Protein 3M9Z (pdb70)

Radius of gyration: 16.67 Å; Cα contacts (8 Å, |Δi|>4): 215; chains: 1; bounding box: 54×28×33 Å

B-factor: mean 30.01, std 10.91, range [10.6, 60.28]

Sequence (124 aa):
LECPQDWLSSHRDKCFHVSQVSNTWEEGLLVDCDDGKGATLMLIQDQEELRFLLDSIKEKYNSFWIGLRYTLPDMNWKWINGSTLNSDVLKITGDTENDSCAAISGDKVTFESCNSDNRWICQKELY

Secondary structure (DSSP, 8-state):
--PPTTPEEETTEEEEE-SS-B-HHHHHHHHHHTT-EE-----HHHHHHHHHHHT-SSS-EEEEEEEE------B-TTSPBPPHHHHTTSS-TT-EEEEEEETTEEEEEETTS-BEEEEEEE--

Organism: Mus musculus (NCBI:txid10090)

Nearest PDB structures (foldseek):
  3m9z-assembly1_A-2  TM=1.008E+00  e=6.778E-25  Mus musculus
  3t3a-assembly1_A  TM=9.970E-01  e=4.752E-23  Mus musculus
  5j2s-assembly1_B  TM=7.618E-01  e=7.402E-15  Rattus norvegicus
  7odu-assembly1_C  TM=7.580E-01  e=1.773E-14  Rattus norvegicus
  5mgs-assembly1_A  TM=7.410E-01  e=2.421E-11  Homo sapiens

InterPro domains:
  IPR001304 C-type lectin-like [PF00059] (112-212)
  IPR001304 C-type lectin-like [PS50041] (101-211)
  IPR001304 C-type lectin-like [SM00034] (94-211)
  IPR016186 C-type lectin-like/link domain superfamily [G3DSA:3.10.100.10] (89-227)
  IPR016187 C-type lectin fold [SSF56436] (45-215)
  IPR033992 Natural killer cell receptor-like, C-type lectin-like domain [cd03593] (94-212)
  IPR051527 Killer cell lectin-like receptor subfamily B [PTHR46784] (1-216)

Structure (mmCIF, N/CA/C/O backbone):
data_3M9Z
#
_entry.id   3M9Z
#
_cell.length_a   59.912
_cell.length_b   59.912
_cell.length_c   159.303
_cell.angle_alpha   90.00
_cell.angle_beta   90.00
_cell.angle_gamma   90.00
#
_symmetry.space_group_name_H-M   'I 41 2 2'
#
loop_
_entity.id
_entity.type
_entity.pdbx_description
1 polymer 'Killer cell lectin-like receptor subfamily B member 1A'
2 non-polymer 'PHOSPHATE ION'
3 water water
#
loop_
_atom_site.group_PDB
_atom_site.id
_atom_site.type_symbol
_atom_site.label_atom_id
_atom_site.label_alt_id
_atom_site.label_comp_id
_atom_site.label_asym_id
_atom_site.label_entity_id
_atom_site.label_seq_id
_atom_site.pdbx_PDB_ins_code
_atom_site.Cartn_x
_atom_site.Cartn_y
_atom_site.Cartn_z
_atom_site.occupancy
_atom_site.B_iso_or_equiv
_atom_site.auth_seq_id
_atom_site.auth_comp_id
_atom_site.auth_asym_id
_atom_site.auth_atom_id
_atom_site.pdbx_PDB_model_num
ATOM 1 N N . LEU A 1 4 ? 5.516 16.905 4.911 0.50 41.53 92 LEU A N 1
ATOM 2 C CA . LEU A 1 4 ? 4.284 17.044 5.750 0.50 41.59 92 LEU A CA 1
ATOM 3 C C . LEU A 1 4 ? 3.265 17.933 5.057 0.50 41.20 92 LEU A C 1
ATOM 4 O O . LEU A 1 4 ? 3.343 19.160 5.167 0.50 41.40 92 LEU A O 1
ATOM 9 N N . GLU A 1 5 ? 2.313 17.317 4.354 0.50 40.63 93 GLU A N 1
ATOM 10 C CA . GLU A 1 5 ? 1.219 18.054 3.719 0.50 40.09 93 GLU A CA 1
ATOM 11 C C . GLU A 1 5 ? -0.101 17.706 4.395 0.50 38.91 93 GLU A C 1
ATOM 12 O O . GLU A 1 5 ? -0.175 16.741 5.170 0.50 37.94 93 GLU A O 1
ATOM 18 N N . CYS A 1 6 ? -1.135 18.502 4.100 1.00 38.04 94 CYS A N 1
ATOM 19 C CA . CYS A 1 6 ? -2.490 18.190 4.552 1.00 36.69 94 CYS A CA 1
ATOM 20 C C . CYS A 1 6 ? -2.906 16.947 3.817 1.00 36.68 94 CYS A C 1
ATOM 21 O O . CYS A 1 6 ? -2.430 16.700 2.696 1.00 37.33 94 CYS A O 1
ATOM 24 N N . PRO A 1 7 ? -3.809 16.164 4.406 1.00 36.35 95 PRO A N 1
ATOM 25 C CA . PRO A 1 7 ? -4.323 15.016 3.678 1.00 36.14 95 PRO A CA 1
ATOM 26 C C . PRO A 1 7 ? -4.924 15.407 2.316 1.00 36.21 95 PRO A C 1
ATOM 27 O O . PRO A 1 7 ? -5.274 16.566 2.075 1.00 34.35 95 PRO A O 1
ATOM 31 N N . GLN A 1 8 ? -4.977 14.430 1.423 1.00 37.15 96 GLN A N 1
ATOM 32 C CA . GLN A 1 8 ? -5.513 14.601 0.104 1.00 37.37 96 GLN A CA 1
ATOM 33 C C . GLN A 1 8 ? -6.921 15.186 0.173 1.00 36.83 96 GLN A C 1
ATOM 34 O O . GLN A 1 8 ? -7.766 14.643 0.883 1.00 36.24 96 GLN A O 1
ATOM 40 N N . ASP A 1 9 ? -7.147 16.272 -0.569 1.00 35.76 97 ASP A N 1
ATOM 41 C CA . ASP A 1 9 ? -8.467 16.951 -0.666 1.00 36.19 97 ASP A CA 1
ATOM 42 C C . ASP A 1 9 ? -8.749 17.904 0.515 1.00 33.84 97 ASP A C 1
ATOM 43 O O . ASP A 1 9 ? -9.814 18.518 0.578 1.00 35.06 97 ASP A O 1
ATOM 48 N N . TRP A 1 10 ? -7.814 18.065 1.438 1.00 30.45 98 TRP A N 1
ATOM 49 C CA . TRP A 1 10 ? -8.014 19.036 2.494 1.00 29.23 98 TRP A CA 1
ATOM 50 C C . TRP A 1 10 ? -7.430 20.330 2.021 1.00 30.29 98 TRP A C 1
ATOM 51 O O . TRP A 1 10 ? -6.458 20.345 1.258 1.00 30.85 98 TRP A O 1
ATOM 62 N N . LEU A 1 11 ? -8.064 21.399 2.419 1.00 30.04 99 LEU A N 1
ATOM 63 C CA . LEU A 1 11 ? -7.602 22.743 2.166 1.00 31.47 99 LEU A CA 1
ATOM 64 C C . LEU A 1 11 ? -6.574 23.174 3.221 1.00 31.10 99 LEU A C 1
ATOM 65 O O . LEU A 1 11 ? -6.764 23.036 4.423 1.00 29.55 99 LEU A O 1
ATOM 70 N N . SER A 1 12 ? -5.437 23.687 2.755 1.00 32.34 100 SER A N 1
ATOM 71 C CA A SER A 1 12 ? -4.353 24.081 3.634 0.50 32.63 100 SER A CA 1
ATOM 72 C CA B SER A 1 12 ? -4.350 24.089 3.648 0.50 32.55 100 SER A CA 1
ATOM 73 C C . SER A 1 12 ? -4.431 25.574 3.919 1.00 32.69 100 SER A C 1
ATOM 74 O O . SER A 1 12 ? -4.676 26.374 3.003 1.00 33.69 100 SER A O 1
ATOM 79 N N . HIS A 1 13 ? -4.238 25.955 5.169 1.00 33.80 101 HIS A N 1
ATOM 80 C CA . HIS A 1 13 ? -4.194 27.369 5.495 1.00 34.19 101 HIS A CA 1
ATOM 81 C C . HIS A 1 13 ? -3.527 27.665 6.823 1.00 35.21 101 HIS A C 1
ATOM 82 O O . HIS A 1 13 ? -3.944 27.206 7.903 1.00 34.09 101 HIS A O 1
ATOM 89 N N . ARG A 1 14 ? -2.483 28.492 6.748 1.00 36.01 102 ARG A N 1
ATOM 90 C CA . ARG A 1 14 ? -1.672 28.778 7.909 1.00 35.98 102 ARG A CA 1
ATOM 91 C C . ARG A 1 14 ? -1.299 27.442 8.548 1.00 35.44 102 ARG A C 1
ATOM 92 O O . ARG A 1 14 ? -0.777 26.560 7.861 1.00 36.41 102 ARG A O 1
ATOM 100 N N . ASP A 1 15 ? -1.606 27.241 9.821 1.00 35.52 103 ASP A N 1
ATOM 101 C CA . ASP A 1 15 ? -1.201 26.013 10.505 1.00 35.75 103 ASP A CA 1
ATOM 102 C C . ASP A 1 15 ? -2.240 24.846 10.446 1.00 34.60 103 ASP A C 1
ATOM 103 O O . ASP A 1 15 ? -2.024 23.765 11.010 1.00 34.41 103 ASP A O 1
ATOM 108 N N . LYS A 1 16 ? -3.296 25.044 9.682 1.00 32.61 104 LYS A N 1
ATOM 109 C CA . LYS A 1 16 ? -4.426 24.117 9.671 1.00 30.58 104 LYS A CA 1
ATOM 110 C C . LYS A 1 16 ? -4.765 23.509 8.305 1.00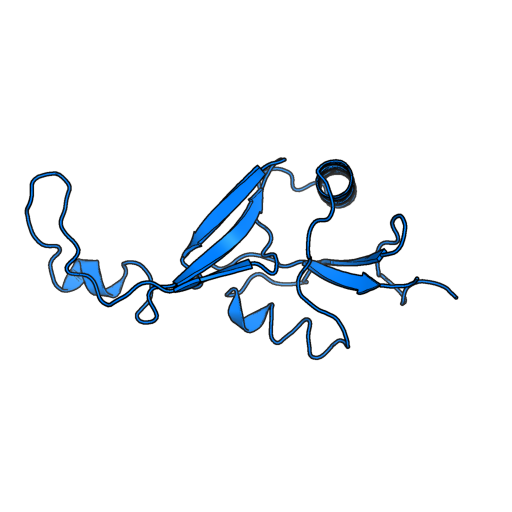 28.78 104 LYS A C 1
ATOM 111 O O . LYS A 1 16 ? -4.425 24.076 7.227 1.00 28.64 104 LYS A O 1
ATOM 117 N N . CYS A 1 17 ? -5.413 22.344 8.349 1.00 26.06 105 CYS A N 1
ATOM 118 C CA . CYS A 1 17 ? -6.035 21.723 7.215 1.00 26.76 105 CYS A CA 1
ATOM 119 C C . CYS A 1 17 ? -7.540 21.682 7.469 1.00 25.76 105 CYS A C 1
ATOM 120 O O . CYS A 1 17 ? -7.941 21.376 8.600 1.00 23.20 105 CYS A O 1
ATOM 123 N N . PHE A 1 18 ? -8.318 21.980 6.441 1.00 23.99 106 PHE A N 1
ATOM 124 C CA . PHE A 1 18 ? -9.766 22.025 6.543 1.00 23.11 106 PHE A CA 1
ATOM 125 C C . PHE A 1 18 ? -10.372 21.095 5.536 1.00 22.40 106 PHE A C 1
ATOM 126 O O . PHE A 1 18 ? -9.809 20.859 4.461 1.00 21.66 106 PHE A O 1
ATOM 134 N N . HIS A 1 19 ? -11.562 20.576 5.878 1.00 21.56 107 HIS A N 1
ATOM 135 C CA . HIS A 1 19 ? -12.325 19.751 4.993 1.00 21.09 107 HIS A CA 1
ATOM 136 C C . 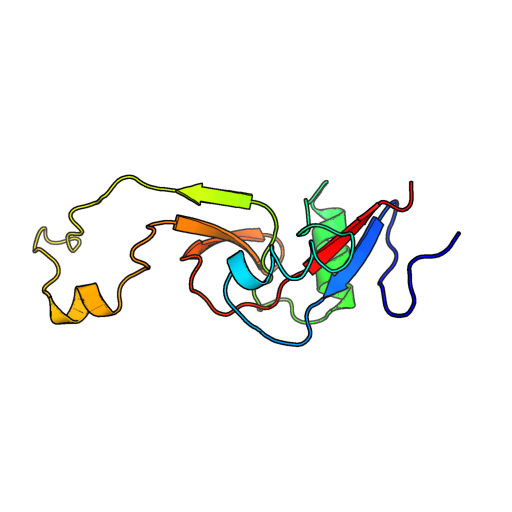HIS A 1 19 ? -13.793 20.072 5.224 1.00 20.69 107 HIS A C 1
ATOM 137 O O . HIS A 1 19 ? -14.230 20.106 6.378 1.00 20.51 107 HIS A O 1
ATOM 144 N N . VAL A 1 20 ? -14.505 20.326 4.148 1.00 19.62 108 VAL A N 1
ATOM 145 C CA . VAL A 1 20 ? -15.896 20.693 4.203 1.00 18.28 108 VAL A CA 1
ATOM 146 C C . VAL A 1 20 ? -16.734 19.482 3.874 1.00 18.66 108 VAL A C 1
ATOM 147 O O . VAL A 1 20 ? -16.453 18.718 2.953 1.00 17.84 108 VAL A O 1
ATOM 151 N N . SER A 1 21 ? -17.809 19.263 4.649 1.00 17.62 109 SER A N 1
ATOM 152 C CA . SER A 1 21 ? -18.586 18.059 4.481 1.00 17.47 109 SER A CA 1
ATOM 153 C C . SER A 1 21 ? -19.333 17.960 3.164 1.00 17.12 109 SER A C 1
ATOM 154 O O . SER A 1 21 ? -19.717 18.948 2.539 1.00 17.55 109 SER A O 1
ATOM 157 N N . GLN A 1 22 ? -19.518 16.729 2.753 1.00 18.26 110 GLN A N 1
ATOM 158 C CA . GLN A 1 22 ? -20.175 16.432 1.522 1.00 19.91 110 GLN A CA 1
ATOM 159 C C . GLN A 1 22 ? -21.642 16.712 1.626 1.00 19.79 110 GLN A C 1
ATOM 160 O O . GLN A 1 22 ? -22.274 17.171 0.656 1.00 20.11 110 GLN A O 1
ATOM 166 N N . VAL A 1 23 ? -22.241 16.441 2.809 1.00 18.71 111 VAL A N 1
ATOM 167 C CA . VAL A 1 23 ? -23.703 16.568 2.961 1.00 17.84 111 VAL A CA 1
ATOM 168 C C . VAL A 1 23 ? -24.028 17.534 4.104 1.00 17.19 111 VAL A C 1
ATOM 169 O O . VAL A 1 23 ? -23.127 17.944 4.822 1.00 16.17 111 VAL A O 1
ATOM 173 N N . SER A 1 24 ? -25.291 17.921 4.203 1.00 16.69 112 SER A N 1
ATOM 174 C CA . SER A 1 24 ? -25.758 18.741 5.347 1.00 16.20 112 SER A CA 1
ATOM 175 C C . SER A 1 24 ? -26.381 17.789 6.364 1.00 16.78 112 SER A C 1
ATOM 176 O O . SER A 1 24 ? -27.044 16.815 6.004 1.00 16.64 112 SER A O 1
ATOM 179 N N . ASN A 1 25 ? -26.201 18.085 7.635 1.00 14.77 113 ASN A N 1
ATOM 180 C CA . ASN A 1 25 ? -26.773 17.269 8.711 1.00 14.48 113 ASN A CA 1
ATOM 181 C C . ASN A 1 25 ? -26.697 18.056 10.007 1.00 13.62 113 ASN A C 1
ATOM 182 O O . ASN A 1 25 ? -26.354 19.247 10.046 1.00 12.17 113 ASN A O 1
ATOM 187 N N . THR A 1 26 ? -27.096 17.426 11.107 1.00 13.10 114 THR A N 1
ATOM 188 C CA . THR A 1 26 ? -27.154 18.136 12.357 1.00 13.05 114 THR A CA 1
ATOM 189 C C . THR A 1 26 ? -25.736 18.374 12.923 1.00 11.90 114 THR A C 1
ATOM 190 O O . THR A 1 26 ? -24.743 17.745 12.538 1.00 13.11 114 THR A O 1
ATOM 194 N N . TRP A 1 27 ? -25.658 19.260 13.881 1.00 13.95 115 TRP A N 1
ATOM 195 C CA . TRP A 1 27 ? -24.373 19.585 14.483 1.00 12.65 115 TRP A CA 1
ATOM 196 C C . TRP A 1 27 ? -23.693 18.319 15.026 1.00 13.46 115 TRP A C 1
ATOM 197 O O . TRP A 1 27 ? -22.504 18.124 14.882 1.00 11.90 115 TRP A O 1
ATOM 208 N N . GLU A 1 28 ? -24.424 17.536 15.787 1.00 12.20 116 GLU A N 1
ATOM 209 C CA . GLU A 1 28 ? -23.855 16.315 16.345 1.00 13.78 116 GLU A CA 1
ATOM 210 C C . GLU A 1 28 ? -23.276 15.371 15.287 1.00 12.70 116 GLU A C 1
ATOM 211 O O . GLU A 1 28 ? -22.191 14.805 15.494 1.00 13.31 116 GLU A O 1
ATOM 217 N N . GLU A 1 29 ? -24.002 15.184 14.185 1.00 13.02 117 GLU A N 1
ATOM 218 C CA . GLU A 1 29 ? -23.478 14.344 13.119 1.00 15.02 117 GLU A CA 1
ATOM 219 C C . GLU A 1 29 ? -22.159 14.897 12.580 1.00 15.28 117 GLU A C 1
ATOM 220 O O . GLU A 1 29 ? -21.236 14.114 12.269 1.00 15.96 117 GLU A O 1
ATOM 226 N N . GLY A 1 30 ? -22.039 16.220 12.511 1.00 15.48 118 GLY A N 1
ATOM 227 C CA . GLY A 1 30 ? -20.754 16.850 12.161 1.00 16.83 118 GLY A CA 1
ATOM 228 C C . GLY A 1 30 ? -19.658 16.616 13.134 1.00 17.29 118 GLY A C 1
ATOM 229 O O . GLY A 1 30 ? -18.550 16.210 12.736 1.00 18.45 118 GLY A O 1
ATOM 230 N N . LEU A 1 31 ? -19.927 16.858 14.428 1.00 16.66 119 LEU A N 1
ATOM 231 C CA A LEU A 1 31 ? -18.936 16.606 15.444 0.50 17.64 119 LEU A CA 1
ATOM 232 C CA B LEU A 1 31 ? -18.969 16.587 15.517 0.50 16.68 119 LEU A CA 1
ATOM 233 C C . LEU A 1 31 ? -18.417 15.152 15.396 1.00 17.57 119 LEU A C 1
ATOM 234 O O . LEU A 1 31 ? -17.202 14.941 15.441 1.00 18.64 119 LEU A O 1
ATOM 243 N N . VAL A 1 32 ? -19.325 14.175 15.281 1.00 17.42 120 VAL A N 1
ATOM 244 C CA . VAL A 1 32 ? -18.945 12.725 15.208 1.00 19.50 120 VAL A CA 1
ATOM 245 C C . VAL A 1 32 ? -18.171 12.421 13.894 1.00 19.14 120 VAL A C 1
ATOM 246 O O . VAL A 1 32 ? -17.206 11.674 13.907 1.00 19.73 120 VAL A O 1
ATOM 250 N N . ASP A 1 33 ? -18.588 13.062 12.811 1.00 19.43 121 ASP A N 1
ATOM 251 C CA . ASP A 1 33 ? -17.909 12.866 11.509 1.00 19.08 121 ASP A CA 1
ATOM 252 C C . ASP A 1 33 ? -16.457 13.328 11.604 1.00 18.50 121 ASP A C 1
ATOM 253 O O . ASP A 1 33 ? -15.574 12.611 11.181 1.00 18.94 121 ASP A O 1
ATOM 258 N N . CYS A 1 34 ? -16.228 14.533 12.130 1.00 18.95 122 CYS A N 1
ATOM 259 C CA . CYS A 1 34 ? -14.853 15.059 12.269 1.00 18.71 122 CYS A CA 1
ATOM 260 C C . CYS A 1 34 ? -14.021 14.186 13.162 1.00 20.14 122 CYS A C 1
ATOM 261 O O . CYS A 1 34 ? -12.877 13.889 12.830 1.00 19.63 122 CYS A O 1
ATOM 264 N N . ASP A 1 35 ? -14.598 13.696 14.266 1.00 19.75 123 ASP A N 1
ATOM 265 C CA A ASP A 1 35 ? -13.897 12.803 15.146 0.50 19.77 123 ASP A CA 1
ATOM 266 C CA B ASP A 1 35 ? -13.843 12.843 15.163 0.50 20.68 123 ASP A CA 1
ATOM 267 C C . ASP A 1 35 ? -13.378 11.583 14.419 1.00 19.68 123 ASP A C 1
ATOM 268 O O . ASP A 1 35 ? -12.267 11.165 14.641 1.00 20.73 123 ASP A O 1
ATOM 277 N N . GLY A 1 36 ? -14.227 11.018 13.578 1.00 19.96 124 GLY A N 1
ATOM 278 C CA . GLY A 1 36 ? -13.953 9.788 12.846 1.00 20.93 124 GLY A CA 1
ATOM 279 C C . GLY A 1 36 ? -12.889 9.972 11.782 1.00 22.51 124 GLY A C 1
ATOM 280 O O . GLY A 1 36 ? -12.313 8.978 11.272 1.00 23.95 124 GLY A O 1
ATOM 281 N N . LYS A 1 37 ? -12.602 11.225 11.468 1.00 22.59 125 LYS A N 1
ATOM 282 C CA . LYS A 1 37 ? -11.521 11.611 10.576 1.00 23.55 125 LYS A CA 1
ATOM 283 C C . LYS A 1 37 ? -10.218 11.967 11.277 1.00 23.70 125 LYS A C 1
ATOM 284 O O . LYS A 1 37 ? -9.299 12.476 10.636 1.00 23.84 125 LYS A O 1
ATOM 290 N N . GLY A 1 38 ? -10.109 11.773 12.590 1.00 23.99 126 GLY A N 1
ATOM 291 C CA . GLY A 1 38 ? -8.980 12.272 13.371 1.00 23.04 126 GLY A CA 1
ATOM 292 C C . GLY A 1 38 ? -8.877 13.780 13.375 1.00 23.62 126 GLY A C 1
ATOM 293 O O . GLY A 1 38 ? -7.797 14.326 13.218 1.00 24.40 126 GLY A O 1
ATOM 294 N N . ALA A 1 39 ? -10.027 14.452 13.486 1.00 22.00 127 ALA A N 1
ATOM 295 C CA . ALA A 1 39 ? -10.141 15.846 13.299 1.00 20.77 127 ALA A CA 1
ATOM 296 C C . ALA A 1 39 ? -11.158 16.369 14.325 1.00 21.80 127 ALA A C 1
ATOM 297 O O . ALA A 1 39 ? -11.667 15.592 15.164 1.00 22.72 127 ALA A O 1
ATOM 299 N N . THR A 1 40 ? -11.399 17.662 14.304 1.00 22.07 128 THR A N 1
ATOM 300 C CA . THR A 1 40 ? -12.497 18.221 15.093 1.00 22.06 128 THR A CA 1
ATOM 301 C C . THR A 1 40 ? -13.267 19.235 14.248 1.00 20.22 128 THR A C 1
ATOM 302 O O . THR A 1 40 ? -12.802 19.692 13.188 1.00 19.49 128 THR A O 1
ATOM 306 N N . LEU A 1 41 ? -14.458 19.601 14.690 1.00 17.96 129 LEU A N 1
ATOM 307 C CA . LEU A 1 41 ? -15.112 20.780 14.088 1.00 17.01 129 LEU A CA 1
ATOM 308 C C . LEU A 1 41 ? -14.176 22.004 14.219 1.00 17.62 129 LEU A C 1
ATOM 309 O O . LEU A 1 41 ? -13.421 22.156 15.207 1.00 16.07 129 LEU A O 1
ATOM 314 N N . MET A 1 42 ? -14.254 22.861 13.221 1.00 17.53 130 MET A N 1
ATOM 315 C CA . MET A 1 42 ? -13.437 24.091 13.141 1.00 19.00 130 MET A CA 1
ATOM 316 C C . MET A 1 42 ? -13.556 24.927 14.393 1.00 19.44 130 MET A C 1
ATOM 317 O O . MET A 1 42 ? -14.657 25.107 14.938 1.00 18.53 130 MET A O 1
ATOM 322 N N . LEU A 1 43 ? -12.398 25.347 14.891 1.00 19.45 131 LEU A N 1
ATOM 323 C CA . LEU A 1 43 ? -12.265 26.291 15.971 1.00 22.43 131 LEU A CA 1
ATOM 324 C C . LEU A 1 43 ? -11.623 27.519 15.325 1.00 24.20 131 LEU A C 1
ATOM 325 O O . LEU A 1 43 ? -10.525 27.406 14.792 1.00 24.59 131 LEU A O 1
ATOM 330 N N . ILE A 1 44 ? -12.284 28.655 15.373 1.00 25.56 132 ILE A N 1
ATOM 331 C CA . ILE A 1 44 ? -11.823 29.792 14.569 1.00 26.82 132 ILE A CA 1
ATOM 332 C C . ILE A 1 44 ? -10.819 30.566 15.395 1.00 28.82 132 ILE A C 1
ATOM 333 O O . ILE A 1 44 ? -11.110 30.947 16.530 1.00 27.41 132 ILE A O 1
ATOM 338 N N . GLN A 1 45 ? -9.628 30.792 14.840 1.00 31.69 133 GLN A N 1
ATOM 339 C CA . GLN A 1 45 ? -8.613 31.574 15.599 1.00 34.32 133 GLN A CA 1
ATOM 340 C C . GLN A 1 45 ? -8.796 33.065 15.385 1.00 34.50 133 GLN A C 1
ATOM 341 O O . GLN A 1 45 ? -8.540 33.832 16.283 1.00 36.22 133 GLN A O 1
ATOM 347 N N . ASP A 1 46 ? -9.233 33.473 14.192 1.00 34.08 134 ASP A N 1
ATOM 348 C CA . ASP A 1 46 ? -9.484 34.885 13.902 1.00 34.82 134 ASP A CA 1
ATOM 349 C C . ASP A 1 46 ? -10.301 35.037 12.632 1.00 34.09 134 ASP A C 1
ATOM 350 O O . ASP A 1 46 ? -10.504 34.070 11.885 1.00 34.59 134 ASP A O 1
ATOM 355 N N . GLN A 1 47 ? -10.740 36.262 12.361 1.00 33.86 135 GLN A N 1
ATOM 356 C CA . GLN A 1 47 ? -11.594 36.545 11.206 1.00 34.15 135 GLN A CA 1
ATOM 357 C C . GLN A 1 47 ? -10.932 36.243 9.867 1.00 33.58 135 GLN A C 1
ATOM 358 O O . GLN A 1 47 ? -11.600 35.863 8.905 1.00 33.44 135 GLN A O 1
ATOM 364 N N . GLU A 1 48 ? -9.621 36.330 9.800 1.00 33.48 136 GLU A N 1
ATOM 365 C CA . GLU A 1 48 ? -8.939 36.056 8.544 1.00 34.22 136 GLU A CA 1
ATOM 366 C C . GLU A 1 48 ? -9.182 34.618 8.086 1.00 33.83 136 GLU A C 1
ATOM 367 O O . GLU A 1 48 ? -9.306 34.309 6.890 1.00 33.93 136 GLU A O 1
ATOM 373 N N . GLU A 1 49 ? -9.194 33.733 9.069 1.00 33.85 137 GLU A N 1
ATOM 374 C CA . GLU A 1 49 ? -9.313 32.324 8.800 1.00 34.28 137 GLU A CA 1
ATOM 375 C C . GLU A 1 49 ? -10.706 32.070 8.214 1.00 34.12 137 GLU A C 1
ATOM 376 O O . GLU A 1 49 ? -10.890 31.363 7.185 1.00 34.20 137 GLU A O 1
ATOM 382 N N . LEU A 1 50 ? -11.664 32.691 8.874 1.00 34.82 138 LEU A N 1
ATOM 383 C CA . LEU A 1 50 ? -13.033 32.628 8.508 1.00 35.68 138 LEU A CA 1
ATOM 384 C C . LEU A 1 50 ? -13.167 33.121 7.093 1.00 36.75 138 LEU A C 1
ATOM 385 O O . LEU A 1 50 ? -13.713 32.406 6.248 1.00 37.64 138 LEU A O 1
ATOM 390 N N . ARG A 1 51 ? -12.585 34.289 6.781 1.00 37.25 139 ARG A N 1
ATOM 391 C CA . ARG A 1 51 ? -12.646 34.830 5.405 1.00 37.43 139 ARG A CA 1
ATOM 392 C C . ARG A 1 51 ? -11.979 33.955 4.346 1.00 37.17 139 ARG A C 1
ATOM 393 O O . ARG A 1 51 ? -12.446 33.875 3.197 1.00 37.43 139 ARG A O 1
ATOM 401 N N . PHE A 1 52 ? -10.875 33.325 4.705 1.00 35.81 140 PHE A N 1
ATOM 402 C CA . PHE A 1 52 ? -10.173 32.495 3.775 1.00 36.27 140 PHE A CA 1
ATOM 403 C C . PHE A 1 52 ? -11.021 31.287 3.335 1.00 35.55 140 PHE A C 1
ATOM 404 O O . PHE A 1 52 ? -11.131 30.974 2.148 1.00 32.44 140 PHE A O 1
ATOM 412 N N . LEU A 1 53 ? -11.571 30.599 4.331 1.00 36.32 141 LEU A N 1
ATOM 413 C CA . LEU A 1 53 ? -12.476 29.470 4.112 1.00 37.25 141 LEU A CA 1
ATOM 414 C C . LEU A 1 53 ? -13.624 29.847 3.236 1.00 37.08 141 LEU A C 1
ATOM 415 O O . LEU A 1 53 ? -13.892 29.208 2.228 1.00 38.08 141 LEU A O 1
ATOM 420 N N . LEU A 1 54 ? -14.332 30.870 3.642 1.00 37.94 142 LEU A N 1
ATOM 421 C CA . LEU A 1 54 ? -15.545 31.255 2.955 1.00 38.94 142 LEU A CA 1
ATOM 422 C C . LEU A 1 54 ? -15.261 31.659 1.523 1.00 38.53 142 LEU A C 1
ATOM 423 O O . LEU A 1 54 ? -16.040 31.358 0.599 1.00 39.00 142 LEU A O 1
ATOM 428 N N . ASP A 1 55 ? -14.108 32.259 1.313 1.00 37.17 143 ASP A N 1
ATOM 429 C CA . ASP A 1 55 ? -13.720 32.634 -0.036 1.00 36.38 143 ASP A CA 1
ATOM 430 C C . ASP A 1 55 ? -13.183 31.471 -0.876 1.00 34.16 143 ASP A C 1
ATOM 431 O O . ASP A 1 55 ? -13.340 31.491 -2.083 1.00 34.33 143 ASP A O 1
ATOM 436 N N . SER A 1 56 ? -12.625 30.438 -0.251 1.00 31.54 144 SER A N 1
ATOM 437 C CA . SER A 1 56 ? -12.220 29.228 -0.991 1.00 30.68 144 SER A CA 1
ATOM 438 C C . SER A 1 56 ? -13.421 28.330 -1.337 1.00 29.56 144 SER A C 1
ATOM 439 O O . SER A 1 56 ? -13.412 27.599 -2.352 1.00 30.31 144 SER A O 1
ATOM 442 N N . ILE A 1 57 ? -14.454 28.377 -0.507 1.00 26.76 145 ILE A N 1
ATOM 443 C CA . ILE A 1 57 ? -15.647 27.532 -0.705 1.00 26.82 145 ILE A CA 1
ATOM 444 C C . ILE A 1 57 ? -16.633 28.121 -1.679 1.00 26.15 145 ILE A C 1
ATOM 445 O O . ILE A 1 57 ? -17.327 27.367 -2.362 1.00 23.83 145 ILE A O 1
ATOM 450 N N . LYS A 1 58 ? -16.724 29.467 -1.679 1.00 26.85 146 LYS A N 1
ATOM 451 C CA . LYS A 1 58 ? -17.651 30.255 -2.504 1.00 26.73 146 LYS A CA 1
ATOM 452 C C . LYS A 1 58 ? -19.115 29.937 -2.243 1.00 29.28 146 LYS A C 1
ATOM 453 O O . LYS A 1 58 ? -19.909 29.717 -3.170 1.00 27.40 146 LYS A O 1
ATOM 459 N N . GLU A 1 59 ? -19.457 29.887 -0.962 1.00 31.06 147 GLU A N 1
ATOM 460 C CA . GLU A 1 59 ? -20.821 29.783 -0.504 1.00 34.93 147 GLU A CA 1
ATOM 461 C C . GLU A 1 59 ? -20.969 30.734 0.701 1.00 37.59 147 GLU A C 1
ATOM 462 O O . GLU A 1 59 ? -21.102 30.274 1.854 1.00 38.71 147 GLU A O 1
ATOM 468 N N . LYS A 1 60 ? -20.921 32.045 0.447 1.00 39.84 148 LYS A N 1
ATOM 469 C CA . LYS A 1 60 ? -20.831 33.040 1.545 1.00 41.57 148 LYS A CA 1
ATOM 470 C C . LYS A 1 60 ? -22.134 33.177 2.371 1.00 42.23 148 LYS A C 1
ATOM 471 O O . LYS A 1 60 ? -22.110 33.584 3.542 1.00 43.48 148 LYS A O 1
ATOM 477 N N . TYR A 1 61 ? -23.255 32.829 1.752 1.00 42.63 149 TYR A N 1
ATOM 478 C CA . TYR A 1 61 ? -24.576 32.808 2.396 1.00 43.00 149 TYR A CA 1
ATOM 479 C C . TYR A 1 61 ? -24.771 31.631 3.340 1.00 41.02 149 TYR A C 1
ATOM 480 O O . TYR A 1 61 ? -25.389 31.796 4.394 1.00 42.29 149 TYR A O 1
ATOM 489 N N . ASN A 1 62 ? -24.255 30.457 2.952 1.00 38.01 150 ASN A N 1
ATOM 490 C CA . ASN A 1 62 ? -24.553 29.160 3.625 1.00 35.87 150 ASN A CA 1
ATOM 491 C C . ASN A 1 62 ? -24.048 29.162 5.046 1.00 31.73 150 ASN A C 1
ATOM 492 O O . ASN A 1 62 ? -23.198 29.954 5.391 1.00 31.80 150 ASN A O 1
ATOM 497 N N . SER A 1 63 ? -24.553 28.225 5.850 1.00 29.10 151 SER A N 1
ATOM 498 C CA . SER A 1 63 ? -24.096 28.064 7.198 1.00 24.62 151 SER A CA 1
ATOM 499 C C . SER A 1 63 ? -23.258 26.783 7.302 1.00 20.56 151 SER A C 1
ATOM 500 O O . SER A 1 63 ? -23.625 25.735 6.797 1.00 19.00 151 SER A O 1
ATOM 503 N N . PHE A 1 64 ? -22.136 26.900 8.001 1.00 16.27 152 PHE A N 1
ATOM 504 C CA . PHE A 1 64 ? -21.277 25.753 8.253 1.00 15.71 152 PHE A CA 1
ATOM 505 C C . PHE A 1 64 ? -21.102 25.599 9.764 1.00 13.02 152 PHE A C 1
ATOM 506 O O . PHE A 1 64 ? -20.666 26.517 10.452 1.00 14.98 152 PHE A O 1
ATOM 514 N N . TRP A 1 65 ? -21.399 24.407 10.287 1.00 13.88 153 TRP A N 1
ATOM 515 C CA . TRP A 1 65 ? -21.152 24.173 11.684 1.00 12.72 153 TRP A CA 1
ATOM 516 C C . TRP A 1 65 ? -19.678 24.279 12.082 1.00 12.19 153 TRP A C 1
ATOM 517 O O . TRP A 1 65 ? -18.771 23.863 11.372 1.00 13.16 153 TRP A O 1
ATOM 528 N N . ILE A 1 66 ? -19.468 24.855 13.264 1.00 12.87 154 ILE A N 1
ATOM 529 C CA . ILE A 1 66 ? -18.201 24.942 13.884 1.00 13.35 154 ILE A CA 1
ATOM 530 C C . ILE A 1 66 ? -18.287 24.388 15.320 1.00 14.90 154 ILE A C 1
ATOM 531 O O . ILE A 1 66 ? -19.392 24.192 15.861 1.00 15.26 154 ILE A O 1
ATOM 536 N N . GLY A 1 67 ? -17.142 24.281 15.972 1.00 14.46 155 GLY A N 1
ATOM 537 C CA . GLY A 1 67 ? -17.043 23.617 17.269 1.00 16.10 155 GLY A CA 1
ATOM 538 C C . GLY A 1 67 ? -17.389 24.428 18.484 1.00 15.28 155 GLY A C 1
ATOM 539 O O . GLY A 1 67 ? -16.581 24.557 19.361 1.00 17.26 155 GLY A O 1
ATOM 540 N N . LEU A 1 68 ? -18.624 24.922 18.563 1.00 15.52 156 LEU A N 1
ATOM 541 C CA . LEU A 1 68 ? -19.078 25.730 19.647 1.00 16.23 156 LEU A CA 1
ATOM 542 C C . LEU A 1 68 ? -20.565 25.476 19.845 1.00 16.51 156 LEU A C 1
ATOM 543 O O . LEU A 1 68 ? -21.335 25.550 18.878 1.00 16.72 156 LEU A O 1
ATOM 548 N N . ARG A 1 69 ? -20.968 25.219 21.090 1.00 15.95 157 ARG A N 1
ATOM 549 C CA . ARG A 1 69 ? -22.321 24.844 21.418 1.00 17.18 157 ARG A CA 1
ATOM 550 C C . ARG A 1 69 ? -22.671 25.187 22.883 1.00 18.26 157 ARG A C 1
ATOM 551 O O . ARG A 1 69 ? -21.811 25.101 23.738 1.00 19.16 157 ARG A O 1
ATOM 559 N N . TYR A 1 70 ? -23.925 25.515 23.125 1.00 18.81 158 TYR A N 1
ATOM 560 C CA . TYR A 1 70 ? -24.462 25.667 24.489 1.00 21.39 158 TYR A CA 1
ATOM 561 C C . TYR A 1 70 ? -25.789 24.958 24.629 1.00 20.72 158 TYR A C 1
ATOM 562 O O . TYR A 1 70 ? -26.567 24.804 23.670 1.00 20.01 158 TYR A O 1
ATOM 571 N N . THR A 1 71 ? -26.059 24.486 25.862 1.00 23.40 159 THR A N 1
ATOM 572 C CA . THR A 1 71 ? -27.374 23.917 26.170 1.00 25.87 159 THR A CA 1
ATOM 573 C C . THR A 1 71 ? -28.174 24.868 27.080 1.00 27.18 159 THR A C 1
ATOM 574 O O . THR A 1 71 ? -27.614 25.733 27.774 1.00 26.06 159 THR A O 1
ATOM 578 N N . LEU A 1 72 ? -29.485 24.723 27.005 1.00 29.75 160 LEU A N 1
ATOM 579 C CA . LEU A 1 72 ? -30.394 25.485 27.842 1.00 33.43 160 LEU A CA 1
ATOM 580 C C . LEU A 1 72 ? -31.20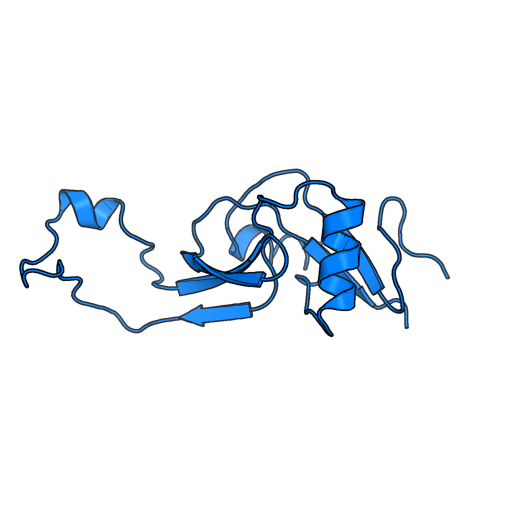9 24.574 28.737 1.00 35.84 160 LEU A C 1
ATOM 581 O O . LEU A 1 72 ? -31.666 23.485 28.310 1.00 35.41 160 LEU A O 1
ATOM 586 N N . PRO A 1 73 ? -31.488 25.061 29.957 1.00 39.65 161 PRO A N 1
ATOM 587 C CA . PRO A 1 73 ? -32.47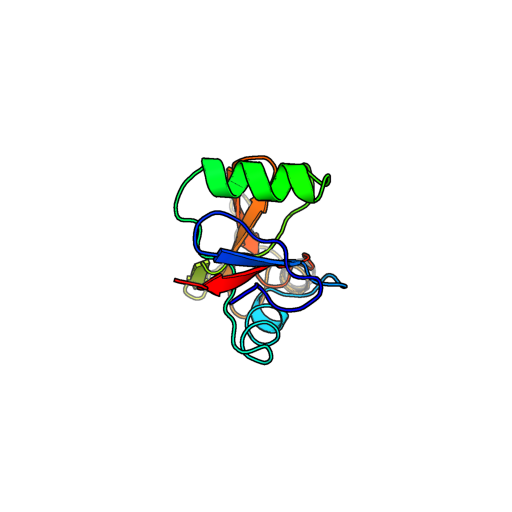5 24.347 30.730 1.00 41.58 161 PRO A CA 1
ATOM 588 C C . PRO A 1 73 ? -33.803 24.288 30.002 1.00 43.54 161 PRO A C 1
ATOM 589 O O . PRO A 1 73 ? -34.099 25.153 29.128 1.00 44.26 161 PRO A O 1
ATOM 593 N N . ASP A 1 74 ? -34.579 23.261 30.358 1.00 45.41 162 ASP A N 1
ATOM 594 C CA . ASP A 1 74 ? -35.994 23.123 29.994 1.00 46.45 162 ASP A CA 1
ATOM 595 C C . ASP A 1 74 ? -36.700 24.489 30.042 1.00 47.07 162 ASP A C 1
ATOM 596 O O . ASP A 1 74 ? -36.470 25.312 30.953 1.00 47.26 162 ASP A O 1
ATOM 601 N N . MET A 1 75 ? -37.476 24.786 29.007 1.00 47.69 163 MET A N 1
ATOM 602 C CA . MET A 1 75 ? -38.103 26.110 28.957 1.00 48.25 163 MET A CA 1
ATOM 603 C C . MET A 1 75 ? -39.574 26.042 28.561 1.00 47.07 163 MET A C 1
ATOM 604 O O . MET A 1 75 ? -39.979 25.255 27.705 1.00 46.61 163 MET A O 1
ATOM 609 N N . ASN A 1 76 ? -40.363 26.890 29.206 1.00 45.74 164 ASN A N 1
ATOM 610 C CA . ASN A 1 76 ? -41.769 27.036 28.859 1.00 44.81 164 ASN A CA 1
ATOM 611 C C . ASN A 1 76 ? -41.794 28.141 27.787 1.00 42.58 164 ASN A C 1
ATOM 612 O O . ASN A 1 76 ? -41.645 29.334 28.101 1.00 43.47 164 ASN A O 1
ATOM 617 N N . TRP A 1 77 ? -41.854 27.722 26.518 1.00 40.23 165 TRP A N 1
ATOM 618 C CA . TRP A 1 77 ? -41.823 28.676 25.390 1.00 37.89 165 TRP A CA 1
ATOM 619 C C . TRP A 1 77 ? -43.121 29.452 25.345 1.00 34.51 165 TRP A C 1
ATOM 620 O O . TRP A 1 77 ? -44.186 28.818 25.270 1.00 35.57 165 TRP A O 1
ATOM 631 N N . LYS A 1 78 ? -43.050 30.788 25.337 1.00 30.84 166 LYS A N 1
ATOM 632 C CA . LYS A 1 78 ? -44.218 31.617 25.031 1.00 28.14 166 LYS A CA 1
ATOM 633 C C . LYS A 1 78 ? -43.987 32.598 23.885 1.00 26.13 166 LYS A C 1
ATOM 634 O O . LYS A 1 78 ? -42.913 33.144 23.765 1.00 24.72 166 LYS A O 1
ATOM 640 N N . TRP A 1 79 ? -45.048 32.824 23.113 1.00 23.14 167 TRP A N 1
ATOM 641 C CA . TRP A 1 79 ? -45.082 33.829 22.063 1.00 21.49 167 TRP A CA 1
ATOM 642 C C . TRP A 1 79 ? -44.864 35.210 22.669 1.00 20.95 167 TRP A C 1
ATOM 643 O O . TRP A 1 79 ? -45.021 35.412 23.859 1.00 18.78 167 TRP A O 1
ATOM 654 N N . ILE A 1 80 ? -44.520 36.169 21.855 1.00 19.58 168 ILE A N 1
ATOM 655 C CA . ILE A 1 80 ? -44.250 37.506 22.383 1.00 19.72 168 ILE A CA 1
ATOM 656 C C . ILE A 1 80 ? -45.458 38.174 23.052 1.00 21.27 168 ILE A C 1
ATOM 657 O O . ILE A 1 80 ? -45.284 39.070 23.853 1.00 20.10 168 ILE A O 1
ATOM 662 N N . ASN A 1 81 ? -46.667 37.719 22.684 1.00 22.86 169 ASN A N 1
ATOM 663 C CA . ASN A 1 81 ? -47.887 38.225 23.332 1.00 24.01 169 ASN A CA 1
ATOM 664 C C . ASN A 1 81 ? -48.198 37.518 24.674 1.00 24.64 169 ASN A C 1
ATOM 665 O O . ASN A 1 81 ? -49.193 37.848 25.308 1.00 25.03 169 ASN A O 1
ATOM 670 N N . GLY A 1 82 ? -47.354 36.574 25.101 1.00 25.27 170 GLY A N 1
ATOM 671 C CA . GLY A 1 82 ? -47.523 35.863 26.384 1.00 27.57 170 GLY A CA 1
ATOM 672 C C . GLY A 1 82 ? -48.299 34.554 26.275 1.00 28.51 170 GLY A C 1
ATOM 673 O O . GLY A 1 82 ? -48.425 33.835 27.243 1.00 29.30 170 GLY A O 1
ATOM 674 N N . SER A 1 83 ? -48.836 34.251 25.105 1.00 29.12 171 SER A N 1
ATOM 675 C CA . SER A 1 83 ? -49.548 32.996 24.936 1.00 30.40 171 SER A CA 1
ATOM 676 C C . SER A 1 83 ? -48.560 31.848 24.777 1.00 31.25 171 SER A C 1
ATOM 677 O O . SER A 1 83 ? -47.464 32.003 24.251 1.00 30.36 171 SER A O 1
ATOM 680 N N . THR A 1 84 ? -48.949 30.678 25.271 1.00 32.03 172 THR A N 1
ATOM 681 C CA . THR A 1 84 ? -48.109 29.499 25.283 1.00 32.84 172 THR A CA 1
ATOM 682 C C . THR A 1 84 ? -48.163 28.875 23.891 1.00 32.66 172 THR A C 1
ATOM 683 O O . THR A 1 84 ? -49.154 29.013 23.162 1.00 32.26 172 THR A O 1
ATOM 687 N N . LEU A 1 85 ? -47.076 28.264 23.478 1.00 33.31 173 LEU A N 1
ATOM 688 C CA . LEU A 1 85 ? -47.078 27.563 22.219 1.00 34.55 173 LEU A CA 1
ATOM 689 C C . LEU A 1 85 ? -47.868 26.292 22.442 1.00 36.52 173 LEU A C 1
ATOM 690 O O . LEU A 1 85 ? -47.663 25.595 23.449 1.00 36.68 173 LEU A O 1
ATOM 695 N N . ASN A 1 86 ? -48.720 25.982 21.490 1.00 38.38 174 ASN A N 1
ATOM 696 C CA . ASN A 1 86 ? -49.514 24.774 21.631 1.00 40.44 174 ASN A CA 1
ATOM 697 C C . ASN A 1 86 ? -48.758 23.559 21.169 1.00 41.49 174 ASN A C 1
ATOM 698 O O . ASN A 1 86 ? -47.692 23.667 20.548 1.00 42.15 174 ASN A O 1
ATOM 703 N N . SER A 1 87 ? -49.327 22.399 21.482 1.00 41.71 175 SER A N 1
ATOM 704 C CA . SER A 1 87 ? -48.722 21.097 21.214 1.00 41.64 175 SER A CA 1
ATOM 705 C C . SER A 1 87 ? -48.210 20.939 19.804 1.00 40.54 175 SER A C 1
ATOM 706 O O . SER A 1 87 ? -47.087 20.465 19.607 1.00 40.80 175 SER A O 1
ATOM 709 N N . ASP A 1 88 ? -49.042 21.323 18.837 1.00 39.88 176 ASP A N 1
ATOM 710 C CA . ASP A 1 88 ? -48.748 21.099 17.413 1.00 39.81 176 ASP A CA 1
ATOM 711 C C . ASP A 1 88 ? -47.486 21.866 17.014 1.00 38.80 176 ASP A C 1
ATOM 712 O O . ASP A 1 88 ? -46.652 21.358 16.287 1.00 38.72 176 ASP A O 1
ATOM 717 N N . VAL A 1 89 ? -47.340 23.084 17.530 1.00 37.45 177 VAL A N 1
ATOM 718 C CA . VAL A 1 89 ? -46.200 23.891 17.164 1.00 36.94 177 VAL A CA 1
ATOM 719 C C . VAL A 1 89 ? -44.933 23.444 17.925 1.00 36.89 177 VAL A C 1
ATOM 720 O O . VAL A 1 89 ? -43.858 23.389 17.347 1.00 36.86 177 VAL A O 1
ATOM 724 N N . LEU A 1 90 ? -45.066 23.072 19.193 1.00 38.08 178 LEU A N 1
ATOM 725 C CA . LEU A 1 90 ? -43.927 22.550 19.978 1.00 39.01 178 LEU A CA 1
ATOM 726 C C . LEU A 1 90 ? -43.260 21.334 19.324 1.00 39.48 178 LEU A C 1
ATOM 727 O O . LEU A 1 90 ? -42.052 21.170 19.423 1.00 40.59 178 LEU A O 1
ATOM 732 N N . LYS A 1 91 ? -44.053 20.516 18.635 1.00 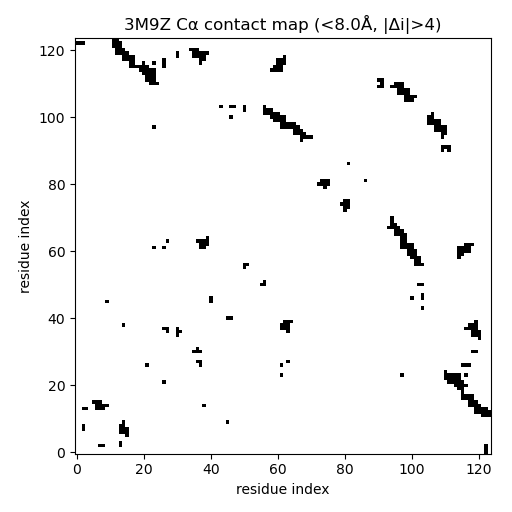39.56 179 LYS A N 1
ATOM 733 C CA . LYS A 1 91 ? -43.539 19.354 17.874 1.00 39.77 179 LYS A CA 1
ATOM 734 C C . LYS A 1 91 ? -42.500 19.723 16.825 1.00 38.80 179 LYS A C 1
ATOM 735 O O . LYS A 1 91 ? -41.785 18.853 16.380 1.00 38.72 179 LYS A O 1
ATOM 741 N N . ILE A 1 92 ? -42.453 20.981 16.383 1.00 37.23 180 ILE A N 1
ATOM 742 C CA . ILE A 1 92 ? -41.505 21.351 15.330 1.00 36.72 180 ILE A CA 1
ATOM 743 C C . ILE A 1 92 ? -40.631 22.533 15.714 1.00 35.67 180 ILE A C 1
ATOM 744 O O . ILE A 1 92 ? -39.964 23.110 14.871 1.00 34.56 180 ILE A O 1
ATOM 749 N N . THR A 1 93 ? -40.630 22.866 16.999 1.00 34.92 181 THR A N 1
ATOM 750 C CA . THR A 1 93 ? -39.913 24.031 17.500 1.00 35.29 181 THR A CA 1
ATOM 751 C C . THR A 1 93 ? -38.673 23.583 18.278 1.00 36.29 181 THR A C 1
ATOM 752 O O . THR A 1 93 ? -38.769 22.856 19.275 1.00 35.79 181 THR A O 1
ATOM 756 N N . GLY A 1 94 ? -37.521 23.984 17.757 1.00 37.15 182 GLY A N 1
ATOM 757 C CA . GLY A 1 94 ? -36.226 23.591 18.264 1.00 37.66 182 GLY A CA 1
ATOM 758 C C . GLY A 1 94 ? -36.048 22.093 18.284 1.00 37.40 182 GLY A C 1
ATOM 759 O O . GLY A 1 94 ? -36.432 21.401 17.363 1.00 36.47 182 GLY A O 1
ATOM 760 N N . ASP A 1 95 ? -35.497 21.620 19.388 1.00 38.10 183 ASP A N 1
ATOM 761 C CA . ASP A 1 95 ? -35.094 20.252 19.541 1.00 39.05 183 ASP A CA 1
ATOM 762 C C . ASP A 1 95 ? -35.375 19.956 21.019 1.00 39.48 183 ASP A C 1
ATOM 763 O O . ASP A 1 95 ? -35.497 20.894 21.835 1.00 37.52 183 ASP A O 1
ATOM 768 N N . THR A 1 96 ? -35.533 18.675 21.357 1.00 40.51 184 THR A N 1
ATOM 769 C CA . THR A 1 96 ? -35.776 18.292 22.757 1.00 41.94 184 THR A CA 1
ATOM 770 C C . THR A 1 96 ? -34.580 18.695 23.618 1.00 41.43 184 THR A C 1
ATOM 771 O O . THR A 1 96 ? -34.742 19.127 24.755 1.00 42.61 184 THR A O 1
ATOM 775 N N . GLU A 1 97 ? -33.389 18.576 23.037 1.00 40.74 185 GLU A N 1
ATOM 776 C CA . GLU A 1 97 ? -32.106 18.779 23.725 1.00 40.35 185 GLU A CA 1
ATOM 777 C C . GLU A 1 97 ? -31.916 20.219 24.177 1.00 39.16 185 GLU A C 1
ATOM 778 O O . GLU A 1 97 ? -31.102 20.515 25.052 1.00 39.95 185 GLU A O 1
ATOM 784 N N . ASN A 1 98 ? -32.694 21.088 23.556 1.00 37.58 186 ASN A N 1
ATOM 785 C CA . ASN A 1 98 ? -32.620 22.508 23.720 1.00 36.17 186 ASN A CA 1
ATOM 786 C C . ASN A 1 98 ? -31.222 23.089 23.669 1.00 33.17 186 ASN A C 1
ATOM 787 O O . ASN A 1 98 ? -30.725 23.747 24.616 1.00 33.43 186 ASN A O 1
ATOM 792 N N . ASP A 1 99 ? -30.583 22.782 22.556 1.00 28.02 187 ASP A N 1
ATOM 793 C CA . ASP A 1 99 ? -29.227 23.276 22.344 1.00 25.47 187 ASP A CA 1
ATOM 794 C C . ASP A 1 99 ? -29.169 24.198 21.148 1.00 24.03 187 ASP A C 1
ATOM 795 O O . ASP A 1 99 ? -29.919 24.048 20.140 1.00 23.71 187 ASP A O 1
ATOM 800 N N . SER A 1 100 ? -28.193 25.077 21.213 1.00 23.11 188 SER A N 1
ATOM 801 C CA . SER A 1 100 ? -27.875 25.893 20.058 1.00 21.72 188 SER A CA 1
ATOM 802 C C . SER A 1 100 ? -26.365 25.755 19.767 1.00 18.05 188 SER A C 1
ATOM 803 O O . SER A 1 100 ? -25.547 25.582 20.635 1.00 16.83 188 SER A O 1
ATOM 806 N N . CYS A 1 101 ? -26.048 25.846 18.503 1.00 15.95 189 CYS A N 1
ATOM 807 C CA . CYS A 1 101 ? -24.766 25.493 17.986 1.00 15.06 189 CYS A CA 1
ATOM 808 C C . CYS A 1 101 ? -24.319 26.630 17.049 1.00 15.93 189 CYS A C 1
ATOM 809 O O . CYS A 1 101 ? -25.130 27.187 16.296 1.00 15.89 189 CYS A O 1
ATOM 812 N N . ALA A 1 102 ? -23.037 26.889 17.048 1.00 14.35 190 ALA A N 1
ATOM 813 C CA . ALA A 1 102 ? -22.469 27.961 16.215 1.00 15.48 190 ALA A CA 1
ATOM 814 C C . ALA A 1 102 ? -22.236 27.517 14.794 1.00 15.89 190 ALA A C 1
ATOM 815 O O . ALA A 1 102 ? -21.851 26.394 14.540 1.00 13.61 190 ALA A O 1
ATOM 817 N N . ALA A 1 103 ? -22.495 28.435 13.873 1.00 16.52 191 ALA A N 1
ATOM 818 C CA . ALA A 1 103 ? -22.217 28.178 12.491 1.00 18.06 191 ALA A CA 1
ATOM 819 C C . ALA A 1 103 ? -21.630 29.452 11.881 1.00 20.77 191 ALA A C 1
ATOM 820 O O . ALA A 1 103 ? -22.012 30.557 12.279 1.00 21.80 191 ALA A O 1
ATOM 822 N N . ILE A 1 104 ? -20.713 29.269 10.942 1.00 22.15 192 ILE A N 1
ATOM 823 C CA . ILE A 1 104 ? -20.178 30.385 10.172 1.00 25.89 192 ILE A CA 1
ATOM 824 C C . ILE A 1 104 ? -21.157 30.700 9.105 1.00 27.63 192 ILE A C 1
ATOM 825 O O . ILE A 1 104 ? -21.711 29.811 8.454 1.00 25.97 192 ILE A O 1
ATOM 830 N N . SER A 1 105 ? -21.365 31.993 8.894 1.00 30.73 193 SER A N 1
ATOM 831 C CA . SER A 1 105 ? -22.159 32.469 7.799 1.0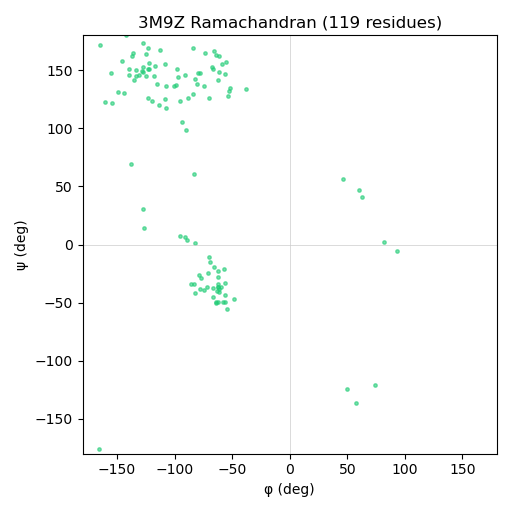0 33.49 193 SER A CA 1
ATOM 832 C C . SER A 1 105 ? -21.738 33.887 7.429 1.00 34.06 193 SER A C 1
ATOM 833 O O . SER A 1 105 ? -21.784 34.782 8.269 1.00 33.72 193 SER A O 1
ATOM 836 N N . GLY A 1 106 ? -21.329 34.062 6.177 1.00 35.69 194 GLY A N 1
ATOM 837 C CA . GLY A 1 106 ? -20.904 35.354 5.738 1.00 37.74 194 GLY A CA 1
ATOM 838 C C . GLY A 1 106 ? -19.569 35.497 6.395 1.00 38.32 194 GLY A C 1
ATOM 839 O O . GLY A 1 106 ? -18.703 34.665 6.223 1.00 40.69 194 GLY A O 1
ATOM 840 N N . ASP A 1 107 ? -19.431 36.515 7.207 1.00 38.36 195 ASP A N 1
ATOM 841 C CA . ASP A 1 107 ? -18.226 36.694 7.949 1.00 37.81 195 ASP A CA 1
ATOM 842 C C . ASP A 1 107 ? -18.647 36.849 9.393 1.00 36.41 195 ASP A C 1
ATOM 843 O O . ASP A 1 107 ? -18.028 37.598 10.163 1.00 38.12 195 ASP A O 1
ATOM 848 N N . LYS A 1 108 ? -19.755 36.206 9.758 1.00 34.08 196 LYS A N 1
ATOM 849 C CA . LYS A 1 108 ? -20.170 36.165 11.158 1.00 32.01 196 LYS A CA 1
ATOM 850 C C . LYS A 1 108 ? -20.357 34.728 11.621 1.00 29.68 196 LYS A C 1
ATOM 851 O O . LYS A 1 108 ? -20.412 33.813 10.805 1.00 29.07 196 LYS A O 1
ATOM 857 N N . VAL A 1 109 ? -20.392 34.604 12.934 1.00 27.89 197 VAL A N 1
ATOM 858 C CA . VAL A 1 109 ? -20.721 33.387 13.631 1.00 25.78 197 VAL A CA 1
ATOM 859 C C . VAL A 1 109 ? -22.124 33.628 14.229 1.00 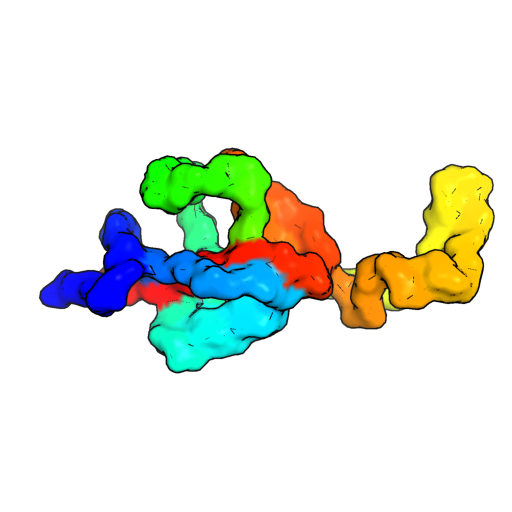25.84 197 VAL A C 1
ATOM 860 O O . VAL A 1 109 ? -22.309 34.592 14.992 1.00 25.41 197 VAL A O 1
ATOM 864 N N . THR A 1 110 ? -23.085 32.727 13.922 1.00 22.70 198 THR A N 1
ATOM 865 C CA . THR A 1 110 ? -24.432 32.794 14.421 1.00 23.38 198 THR A CA 1
ATOM 866 C C . THR A 1 110 ? -24.733 31.496 15.159 1.00 21.61 198 THR A C 1
ATOM 867 O O . THR A 1 110 ? -24.155 30.451 14.844 1.00 21.83 198 THR A O 1
ATOM 871 N N . PHE A 1 111 ? -25.600 31.555 16.125 1.00 19.61 199 PHE A N 1
ATOM 872 C CA . PHE A 1 111 ? -26.012 30.360 16.858 1.00 19.59 199 PHE A CA 1
ATOM 873 C C . PHE A 1 111 ? -27.331 29.957 16.237 1.00 19.95 19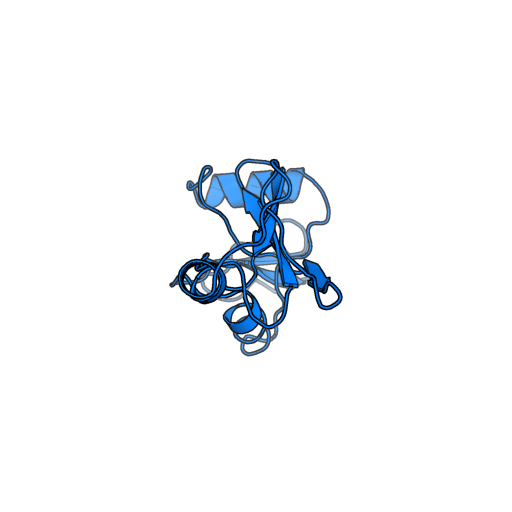9 PHE A C 1
ATOM 874 O O . PHE A 1 111 ? -28.188 30.824 15.974 1.00 20.10 199 PHE A O 1
ATOM 882 N N . GLU A 1 112 ? -27.500 28.653 16.017 1.00 18.32 200 GLU A N 1
ATOM 883 C CA . GLU A 1 112 ? -28.702 28.114 15.372 1.00 18.28 200 GLU A CA 1
ATOM 884 C C . GLU A 1 112 ? -29.079 26.821 16.101 1.00 16.62 200 GLU A C 1
ATOM 885 O O . GLU A 1 112 ? -28.203 26.126 16.644 1.00 16.05 200 GLU A O 1
ATOM 891 N N . SER A 1 113 ? -30.355 26.473 16.122 1.00 16.31 201 SER A N 1
ATOM 892 C CA . SER A 1 113 ? -30.772 25.179 16.732 1.00 15.23 201 SER A CA 1
ATOM 893 C C . SER A 1 113 ? -29.946 24.066 16.140 1.00 15.39 201 SER A C 1
ATOM 894 O O . SER A 1 113 ? -29.777 23.964 14.933 1.00 13.91 201 SER A O 1
ATOM 897 N N . CYS A 1 114 ? -29.471 23.192 17.025 1.00 14.05 202 CYS A N 1
ATOM 898 C CA . CYS A 1 114 ? -28.484 22.162 16.614 1.00 15.38 202 CYS A CA 1
ATOM 899 C C . CYS A 1 114 ? -29.037 21.079 15.723 1.00 15.09 202 CYS A C 1
ATOM 900 O O . CYS A 1 114 ? -28.237 20.361 15.136 1.00 14.32 202 CYS A O 1
ATOM 903 N N . ASN A 1 115 ? -30.360 20.991 15.560 1.00 14.71 203 ASN A N 1
ATOM 904 C CA . ASN A 1 115 ? -30.975 20.031 14.662 1.00 15.67 203 ASN A CA 1
ATOM 905 C C . ASN A 1 115 ? -31.135 20.571 13.234 1.00 13.33 203 ASN A C 1
ATOM 906 O O . ASN A 1 115 ? -31.667 19.868 12.380 1.00 16.41 203 ASN A O 1
ATOM 911 N N . SER A 1 116 ? -30.629 21.777 12.981 1.00 15.57 204 SER A N 1
ATOM 912 C CA . SER A 1 116 ? -30.570 22.304 11.622 1.00 15.88 204 SER A CA 1
ATOM 913 C C . SER A 1 116 ? -29.715 21.429 10.787 1.00 16.50 204 SER A C 1
ATOM 914 O O . SER A 1 116 ? -28.762 20.839 11.295 1.00 15.02 204 SER A O 1
ATOM 917 N N . ASP A 1 117 ? -30.034 21.334 9.496 1.00 17.15 205 ASP A N 1
ATOM 918 C CA . ASP A 1 117 ? -29.154 20.653 8.563 1.00 17.02 205 ASP A CA 1
ATOM 919 C C . ASP A 1 117 ? -28.200 21.646 7.872 1.00 17.02 205 ASP A C 1
ATOM 920 O O . ASP A 1 117 ? -28.592 22.409 6.996 1.00 17.29 205 ASP A O 1
ATOM 925 N N . ASN A 1 118 ? -26.954 21.617 8.303 1.00 16.01 206 ASN A N 1
ATOM 926 C CA . ASN A 1 118 ? -25.911 22.495 7.735 1.00 16.00 206 ASN A CA 1
ATOM 927 C C . ASN A 1 118 ? -24.776 21.614 7.332 1.00 15.94 206 ASN A C 1
ATOM 928 O O . ASN A 1 118 ? -24.517 20.579 7.936 1.00 14.81 206 ASN A O 1
ATOM 933 N N . ARG A 1 119 ? -23.994 22.061 6.329 1.00 14.43 207 ARG A N 1
ATOM 934 C CA . ARG A 1 119 ? -22.696 21.478 6.160 1.00 15.64 207 ARG A CA 1
ATOM 935 C C . ARG A 1 119 ? -21.797 21.814 7.369 1.00 13.31 207 ARG A C 1
ATOM 936 O O . ARG A 1 119 ? -22.106 22.688 8.164 1.00 13.91 207 ARG A O 1
ATOM 944 N N . TRP A 1 120 ? -20.690 21.139 7.476 1.00 14.31 208 TRP A N 1
ATOM 945 C CA . TRP A 1 120 ? -19.737 21.416 8.554 1.00 13.56 208 TRP A CA 1
ATOM 946 C C . TRP A 1 120 ? -18.288 21.415 8.044 1.00 15.88 208 TRP A C 1
ATOM 947 O O . TRP A 1 120 ? -18.014 20.917 6.967 1.00 16.56 208 TRP A O 1
ATOM 958 N N . ILE A 1 121 ? -17.425 22.002 8.842 1.00 15.52 209 ILE A N 1
ATOM 959 C CA . ILE A 1 121 ? -15.986 22.120 8.506 1.00 15.91 209 ILE A CA 1
ATOM 960 C C . ILE A 1 121 ? -15.217 21.415 9.585 1.00 16.37 209 ILE A C 1
ATOM 961 O O . ILE A 1 121 ? -15.346 21.701 10.792 1.00 17.36 209 ILE A O 1
ATOM 966 N N . CYS A 1 122 ? -14.417 20.460 9.167 1.00 17.13 210 CYS A N 1
ATOM 967 C CA . CYS A 1 122 ? -13.498 19.805 10.069 1.00 17.59 210 CYS A CA 1
ATOM 968 C C . CYS A 1 122 ? -12.102 20.441 9.917 1.00 18.74 210 CYS A C 1
ATOM 969 O O . CYS A 1 122 ? -11.775 21.004 8.860 1.00 17.78 210 CYS A O 1
ATOM 972 N N . GLN A 1 123 ? -11.351 20.412 11.000 1.00 20.53 211 GLN A N 1
ATOM 973 C CA . GLN A 1 123 ? -10.026 20.914 10.993 1.00 21.03 211 GLN A CA 1
ATOM 974 C C . GLN A 1 123 ? -9.040 19.904 11.539 1.00 23.84 211 GLN A C 1
ATOM 975 O O . GLN A 1 123 ? -9.347 19.135 12.431 1.00 23.21 211 GLN A O 1
ATOM 981 N N . LYS A 1 124 ? -7.822 19.988 11.021 1.00 24.53 212 LYS A N 1
ATOM 982 C CA . LYS A 1 124 ? -6.657 19.255 11.564 1.00 27.46 212 LYS A CA 1
ATOM 983 C C . LYS A 1 124 ? -5.555 20.318 11.692 1.00 30.42 212 LYS A C 1
ATOM 984 O O . LYS A 1 124 ? -5.515 21.302 10.953 1.00 28.67 212 LYS A O 1
ATOM 990 N N . GLU A 1 125 ? -4.739 20.166 12.716 1.00 34.24 213 GLU A N 1
ATOM 991 C CA . GLU A 1 125 ? -3.612 21.061 12.939 1.00 38.30 213 GLU A CA 1
ATOM 992 C C . GLU A 1 125 ? -2.438 20.372 12.318 1.00 40.28 213 GLU A C 1
ATOM 993 O O . GLU A 1 125 ? -2.172 19.224 12.665 1.00 41.39 213 GLU A O 1
ATOM 999 N N . LEU A 1 126 ? -1.760 21.026 11.380 1.00 43.03 214 LEU A N 1
ATOM 1000 C CA . LEU A 1 126 ? -0.520 20.465 10.814 1.00 45.52 214 LEU A CA 1
ATOM 1001 C C . LEU A 1 126 ? 0.686 20.779 11.744 1.00 47.04 214 LEU A C 1
ATOM 1002 O O . LEU A 1 126 ? 1.535 19.912 12.016 1.00 47.37 214 LEU A O 1
ATOM 1007 N N . TYR A 1 127 ? 0.720 22.009 12.257 1.00 49.20 215 TYR A N 1
ATOM 1008 C CA . TYR A 1 127 ? 1.697 22.432 13.273 1.00 50.64 215 TYR A CA 1
ATOM 1009 C C . TYR A 1 127 ? 0.940 23.032 14.446 1.00 51.39 215 TYR A C 1
ATOM 1010 O O . TYR A 1 127 ? -0.036 23.757 14.233 1.00 52.57 215 TYR A O 1
#

CATH classification: 3.10.100.10

GO terms:
  GO:0005886 plasma membrane (C, IDA)

Solvent-accessible surface area: 7828 Å² total; per-residue (Å²): 168,155,16,56,162,118,32,67,73,24,112,71,8,0,0,47,22,6,172,88,56,52,36,28,109,79,0,52,88,41,0,79,73,85,57,17,46,0,0,90,50,94,58,129,61,0,6,122,72,0,3,77,49,26,168,38,116,171,48,20,0,0,7,29,88,100,96,81,62,90,143,92,126,85,120,127,191,123,45,52,82,18,91,87,98,46,84,157,149,49,34,20,132,115,30,15,21,0,0,0,0,22,18,101,142,62,51,87,45,43,8,74,37,99,16,49,12,0,1,10,59,106,47,154

Foldseek 3Di:
DDDPPQWDDDDQKTKDKDPWWFFLVVQQVVLVVVVWGFDDDPDLVVLVVVCVVVVPQAFWAFGPDKDADPDDQDDDPVRHGDDPVVVVPPADPRRMWTWIHHNSDIDTHRRGDTGMTMIMDGND